Protein AF-A0A2X2MD11-F1 (afdb_monomer_lite)

Sequence (108 aa):
MDNDATEVYFELRTSKTSSTLIAYNKRENKITLDRSDSGLLPTNVEGTTRSTILETPLKQLQIFVDTSSIEIFCNDGERVLTSRIFPTEDALGIKTSTESGQVYLQFY

InterPro domains:
  IPR013189 Glycosyl hydrolase family 32, C-terminal [PF08244] (3-102)
  IPR013320 Concanavalin A-like lectin/glucanase domain superfamily [SSF49899] (8-103)
  IPR051214 Glycosyl Hydrolase 32 Enzymes [PTHR43101] (3-102)

Secondary structure (DSSP, 8-state):
--B--SEEEEEEEE-SS--EEEEEETTTTEEEEE-TTSB---TT---SEEEEE-SS----EEEEEETTEEEEEETTTTEEEEEE-B--TT--EEEEEEESS-B-----

Radius of gyration: 13.64 Å; chains: 1; bounding box: 32×30×38 Å

Organism: Staphylococcus aureus (NCBI:txid1280)

Foldseek 3Di:
DPFPFQKKWKWALADPQATWIWMQGQVQQKIKTARVRLPDDDPPDDDRMDMDHAPDRFDDWDWDDDQFKIWIQTDPNSDIDIDTGHHDPRSGDMDMDGHPTDDDDDDD

Structure (mmCIF, N/CA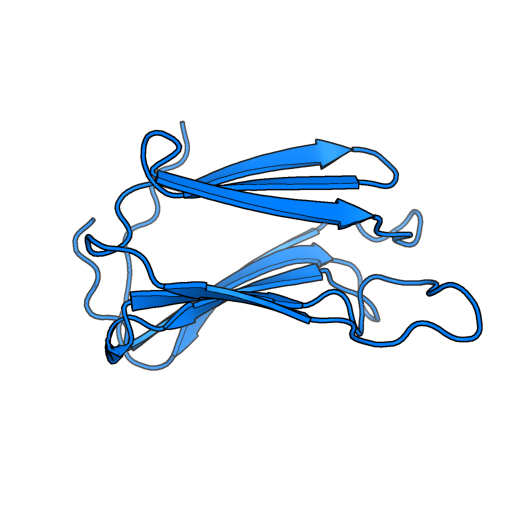/C/O backbone):
data_AF-A0A2X2MD11-F1
#
_entry.id   AF-A0A2X2MD11-F1
#
loop_
_atom_site.group_PDB
_atom_site.id
_atom_site.type_symbol
_atom_site.label_atom_id
_atom_site.label_alt_id
_atom_site.label_comp_id
_atom_site.label_asym_id
_atom_site.label_entity_id
_atom_site.label_seq_id
_atom_site.pdbx_PDB_ins_code
_atom_site.Cartn_x
_atom_site.Cartn_y
_atom_site.Cartn_z
_atom_site.occupancy
_atom_site.B_iso_or_equiv
_atom_site.auth_seq_id
_atom_site.auth_comp_id
_atom_site.auth_asym_id
_atom_site.auth_atom_id
_atom_site.pdbx_PDB_model_num
ATOM 1 N N . MET A 1 1 ? -6.587 -8.155 14.023 1.00 59.88 1 MET A N 1
ATOM 2 C CA . MET A 1 1 ? -5.200 -7.658 13.974 1.00 59.88 1 MET A CA 1
ATOM 3 C C . MET A 1 1 ? -4.899 -6.962 15.279 1.00 59.88 1 MET A C 1
ATOM 5 O O . MET A 1 1 ? -5.615 -6.025 15.614 1.00 59.88 1 MET A O 1
ATOM 9 N N . ASP A 1 2 ? -3.882 -7.428 15.997 1.00 75.06 2 ASP A N 1
ATOM 10 C CA . ASP A 1 2 ? -3.212 -6.579 16.978 1.00 75.06 2 ASP A CA 1
ATOM 11 C C . ASP A 1 2 ? -2.239 -5.706 16.174 1.00 75.06 2 ASP A C 1
ATOM 13 O O . ASP A 1 2 ? -1.301 -6.209 15.550 1.00 75.06 2 ASP A O 1
ATOM 17 N N . ASN A 1 3 ? -2.600 -4.437 16.011 1.00 86.00 3 ASN A N 1
ATOM 18 C CA . ASN A 1 3 ? -1.882 -3.468 15.191 1.00 86.00 3 ASN A CA 1
ATOM 19 C C . ASN A 1 3 ? -1.667 -2.226 16.048 1.00 86.00 3 ASN A C 1
ATOM 21 O O . ASN A 1 3 ? -2.620 -1.469 16.260 1.00 86.00 3 ASN A O 1
ATOM 25 N N . ASP A 1 4 ? -0.453 -2.012 16.541 1.00 92.25 4 ASP A N 1
ATOM 26 C CA . ASP A 1 4 ? -0.049 -0.789 17.235 1.00 92.25 4 ASP A CA 1
ATOM 27 C C . ASP A 1 4 ? 0.695 0.189 16.312 1.00 92.25 4 ASP A C 1
ATOM 29 O O . ASP A 1 4 ? 0.907 1.335 16.706 1.00 92.25 4 ASP A O 1
ATOM 33 N N . ALA A 1 5 ? 0.984 -0.207 15.066 1.00 95.38 5 ALA A N 1
ATOM 34 C CA . ALA A 1 5 ? 1.581 0.659 14.058 1.00 95.38 5 ALA A CA 1
ATOM 35 C C . ALA A 1 5 ? 0.697 1.865 13.697 1.00 95.38 5 ALA A C 1
ATOM 37 O O . ALA A 1 5 ? -0.536 1.775 13.608 1.00 95.38 5 ALA 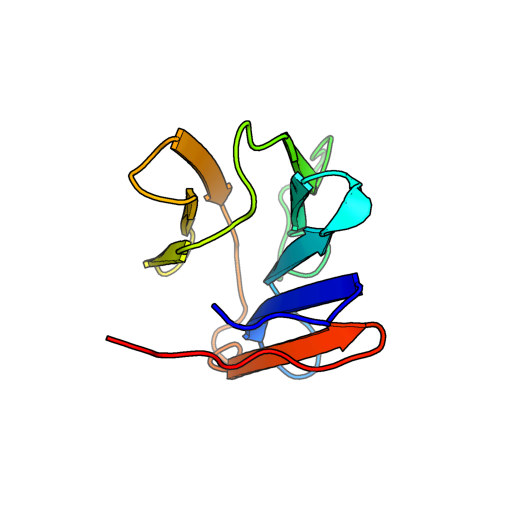A O 1
ATOM 38 N N . THR A 1 6 ? 1.336 3.012 13.453 1.00 96.50 6 THR A N 1
ATOM 39 C CA . THR A 1 6 ? 0.635 4.226 13.001 1.00 96.50 6 THR A CA 1
ATOM 40 C C . THR A 1 6 ? 0.298 4.171 11.515 1.00 96.50 6 THR A C 1
ATOM 42 O O . THR A 1 6 ? -0.820 4.532 11.128 1.00 96.50 6 THR A O 1
ATOM 45 N N . GLU A 1 7 ? 1.220 3.640 10.709 1.00 97.19 7 GLU A N 1
ATOM 46 C CA . GLU A 1 7 ? 0.994 3.304 9.307 1.00 97.19 7 GLU A CA 1
ATOM 47 C C . GLU A 1 7 ? 1.512 1.903 8.991 1.00 97.19 7 GLU A C 1
ATOM 49 O O . GLU A 1 7 ? 2.487 1.432 9.581 1.00 97.19 7 GLU A O 1
ATOM 54 N N . VAL A 1 8 ? 0.845 1.236 8.054 1.00 97.62 8 VAL A N 1
ATOM 55 C CA . VAL A 1 8 ? 1.272 -0.051 7.500 1.00 97.62 8 VAL A CA 1
ATOM 56 C C . VAL A 1 8 ? 1.413 0.107 5.995 1.00 97.62 8 VAL A C 1
ATOM 58 O O . VAL A 1 8 ? 0.501 0.618 5.342 1.00 97.62 8 VAL A O 1
ATOM 61 N N . TYR A 1 9 ? 2.529 -0.364 5.452 1.00 97.81 9 TYR A N 1
ATOM 62 C CA . TYR A 1 9 ? 2.841 -0.290 4.034 1.00 97.81 9 TYR A CA 1
ATOM 63 C C . TYR A 1 9 ? 2.986 -1.689 3.448 1.00 97.81 9 TYR A C 1
ATOM 65 O O . TYR A 1 9 ? 3.663 -2.553 4.012 1.00 97.81 9 TYR A O 1
ATOM 73 N N . PHE A 1 10 ? 2.378 -1.887 2.286 1.00 97.69 10 PHE A N 1
ATOM 74 C CA . PHE A 1 10 ? 2.563 -3.053 1.437 1.00 97.69 10 PHE A CA 1
ATOM 75 C C . PHE A 1 10 ? 3.064 -2.561 0.085 1.00 97.69 10 PHE A C 1
ATOM 77 O O . PHE A 1 10 ? 2.387 -1.789 -0.589 1.00 97.69 10 PHE A O 1
ATOM 84 N N . GLU A 1 11 ? 4.241 -3.011 -0.320 1.00 98.00 11 GLU A N 1
ATOM 85 C CA . GLU A 1 11 ? 4.773 -2.775 -1.656 1.00 98.00 11 GLU A CA 1
ATOM 86 C C . GLU A 1 11 ? 4.637 -4.064 -2.459 1.00 98.00 11 GLU A C 1
ATOM 88 O O . GLU A 1 11 ? 5.135 -5.118 -2.050 1.00 98.00 11 GLU A O 1
ATOM 93 N N . LEU A 1 12 ? 3.952 -3.981 -3.594 1.00 97.81 12 LEU A N 1
ATOM 94 C CA . LEU A 1 12 ? 3.725 -5.097 -4.506 1.00 97.81 12 LEU A CA 1
ATOM 95 C C . LEU A 1 12 ? 4.373 -4.819 -5.854 1.00 97.81 12 LEU A C 1
ATOM 97 O O . LEU A 1 12 ? 4.538 -3.662 -6.248 1.00 97.81 12 LEU A O 1
ATOM 101 N N . ARG A 1 13 ? 4.688 -5.898 -6.582 1.00 97.38 13 ARG A N 1
ATOM 102 C CA . ARG A 1 13 ? 5.412 -5.830 -7.859 1.00 97.38 13 ARG A CA 1
ATOM 103 C C . ARG A 1 13 ? 6.675 -4.984 -7.702 1.00 97.38 13 ARG A C 1
ATOM 105 O O . ARG A 1 13 ? 6.877 -4.011 -8.421 1.00 97.38 13 ARG A O 1
ATOM 112 N N . THR A 1 14 ? 7.484 -5.336 -6.707 1.00 97.56 14 THR A N 1
ATOM 113 C CA . THR A 1 14 ? 8.661 -4.558 -6.318 1.00 97.56 14 THR A CA 1
ATOM 114 C C . THR A 1 14 ? 9.922 -5.083 -6.996 1.00 97.56 14 THR A C 1
ATOM 116 O O . THR A 1 14 ? 10.212 -6.280 -6.941 1.00 97.56 14 THR A O 1
ATOM 119 N N . SER A 1 15 ? 10.698 -4.177 -7.587 1.00 96.75 15 SER A N 1
ATOM 120 C CA . SER A 1 15 ? 12.069 -4.403 -8.057 1.00 96.75 15 SER A CA 1
ATOM 121 C C . SER A 1 15 ? 13.052 -3.520 -7.272 1.00 96.75 15 SER A C 1
ATOM 123 O O . SER A 1 15 ? 12.754 -3.044 -6.172 1.00 96.75 15 SER A O 1
ATOM 125 N N . LYS A 1 16 ? 14.258 -3.302 -7.808 1.00 94.75 16 LYS A N 1
ATOM 126 C CA . LYS A 1 16 ? 15.211 -2.327 -7.249 1.00 94.75 16 LYS A CA 1
ATOM 127 C C . LYS A 1 16 ? 14.812 -0.875 -7.519 1.00 94.75 16 LYS A C 1
ATOM 129 O O . LYS A 1 16 ? 15.314 0.007 -6.831 1.00 94.75 16 LYS A O 1
ATOM 134 N N . THR A 1 17 ? 13.979 -0.633 -8.529 1.00 93.62 17 THR A N 1
ATOM 135 C CA . THR A 1 17 ? 13.716 0.709 -9.074 1.00 93.62 17 THR A CA 1
ATOM 136 C C . THR A 1 17 ? 12.235 1.004 -9.277 1.00 93.62 17 THR A C 1
ATOM 138 O O . THR A 1 17 ? 11.924 2.007 -9.900 1.00 93.62 17 THR A O 1
ATOM 141 N N . SER A 1 18 ? 11.340 0.103 -8.868 1.00 95.81 18 SER A N 1
ATOM 142 C CA . SER A 1 18 ? 9.896 0.295 -9.012 1.00 95.81 18 SER A CA 1
ATOM 143 C C . SER A 1 18 ? 9.132 -0.483 -7.947 1.00 95.81 18 SER A C 1
ATOM 145 O O . SER A 1 18 ? 9.591 -1.542 -7.499 1.00 95.81 18 SER A O 1
ATOM 147 N N . SER A 1 19 ? 7.970 0.029 -7.556 1.00 97.50 19 SER A N 1
ATOM 148 C CA . SER A 1 19 ? 7.007 -0.630 -6.676 1.00 97.50 19 SER A CA 1
ATOM 149 C C . SER A 1 19 ? 5.609 -0.017 -6.807 1.00 97.50 19 SER A C 1
ATOM 151 O O . SER A 1 19 ? 5.437 1.137 -7.194 1.00 97.50 19 SER A O 1
ATOM 153 N N . THR A 1 20 ? 4.579 -0.790 -6.465 1.00 98.25 20 THR A N 1
ATOM 154 C CA . THR A 1 20 ? 3.223 -0.269 -6.240 1.00 98.25 20 THR A CA 1
ATOM 155 C C . THR A 1 20 ? 2.946 -0.252 -4.744 1.00 98.25 20 THR A C 1
ATOM 157 O O . THR A 1 20 ? 2.995 -1.306 -4.109 1.00 98.25 20 THR A O 1
ATOM 160 N N . LEU A 1 21 ? 2.643 0.919 -4.185 1.00 98.44 21 LEU A N 1
ATOM 161 C CA . LEU A 1 21 ? 2.485 1.122 -2.748 1.00 98.44 21 LEU A CA 1
ATOM 162 C C . LEU A 1 21 ? 1.010 1.091 -2.337 1.00 98.44 21 LEU A C 1
ATOM 164 O O . LEU A 1 21 ? 0.176 1.813 -2.882 1.00 98.44 21 LEU A O 1
ATOM 168 N N . ILE A 1 22 ? 0.706 0.306 -1.310 1.00 98.62 22 ILE A N 1
ATOM 169 C CA . ILE A 1 22 ? -0.534 0.364 -0.546 1.00 98.62 22 ILE A CA 1
ATOM 170 C C . ILE A 1 22 ? -0.178 0.826 0.864 1.00 98.62 22 ILE A C 1
ATOM 172 O O . ILE A 1 22 ? 0.561 0.144 1.568 1.00 98.62 22 ILE A O 1
ATOM 176 N N . ALA A 1 23 ? -0.716 1.964 1.286 1.00 98.31 23 ALA A N 1
ATOM 177 C CA . ALA A 1 23 ? -0.496 2.530 2.611 1.00 98.31 23 ALA A CA 1
ATOM 178 C C . ALA A 1 23 ? -1.813 2.603 3.387 1.00 98.31 23 ALA A C 1
ATOM 180 O O . ALA A 1 23 ? -2.817 3.100 2.870 1.00 98.31 23 ALA A O 1
ATOM 181 N N . TYR A 1 24 ? -1.806 2.144 4.635 1.00 98.25 24 TYR A N 1
ATOM 182 C CA . TYR A 1 24 ? -2.913 2.303 5.571 1.00 98.25 24 TYR A CA 1
ATOM 183 C C . TYR A 1 24 ? -2.496 3.205 6.731 1.00 98.25 24 TYR A C 1
ATOM 185 O O . TYR A 1 24 ? -1.649 2.821 7.533 1.00 98.25 24 TYR A O 1
ATOM 193 N N . ASN A 1 25 ? -3.127 4.375 6.845 1.00 98.06 25 ASN A N 1
ATOM 194 C CA . ASN A 1 25 ? -2.976 5.275 7.985 1.00 98.06 25 ASN A CA 1
ATOM 195 C C . ASN A 1 25 ? -4.069 4.975 9.019 1.00 98.06 25 ASN A C 1
ATOM 197 O O . ASN A 1 25 ? -5.258 5.219 8.778 1.00 98.06 25 ASN A O 1
ATOM 201 N N . LYS A 1 26 ? -3.661 4.472 10.188 1.00 96.38 26 LYS A N 1
ATOM 202 C CA . LYS A 1 26 ? -4.577 4.021 11.246 1.00 96.38 26 LYS A CA 1
ATOM 203 C C . LYS A 1 26 ? -5.362 5.164 11.888 1.00 96.38 26 LYS A C 1
ATOM 205 O O . LYS A 1 26 ? -6.511 4.974 12.268 1.00 96.38 26 LYS A O 1
ATOM 210 N N . ARG A 1 27 ? -4.759 6.348 12.026 1.00 96.12 27 ARG A N 1
ATOM 211 C CA . ARG A 1 27 ? -5.403 7.512 12.661 1.00 96.12 27 ARG A CA 1
ATOM 212 C C . ARG A 1 27 ? -6.561 8.042 11.818 1.00 96.12 27 ARG A C 1
ATOM 214 O O . ARG A 1 27 ? -7.581 8.442 12.364 1.00 96.12 27 ARG A O 1
ATOM 221 N N . GLU A 1 28 ? -6.381 8.063 10.504 1.00 97.81 28 GLU A N 1
ATOM 222 C CA . GLU A 1 28 ? -7.369 8.583 9.554 1.00 97.81 28 GLU A CA 1
ATOM 223 C C . GLU A 1 28 ? -8.312 7.497 9.022 1.00 97.81 28 GLU A C 1
ATOM 225 O O . GLU A 1 28 ? -9.223 7.816 8.264 1.00 97.81 28 GLU A O 1
ATOM 230 N N . ASN A 1 29 ? -8.089 6.222 9.378 1.00 97.38 29 ASN A N 1
ATOM 231 C CA . ASN A 1 29 ? -8.703 5.057 8.727 1.00 97.38 29 ASN A CA 1
ATOM 232 C C . ASN A 1 29 ? -8.619 5.148 7.194 1.00 97.38 29 ASN A C 1
ATOM 234 O O . ASN A 1 29 ? -9.545 4.780 6.472 1.00 97.38 29 ASN A O 1
ATOM 238 N N . LYS A 1 30 ? -7.507 5.680 6.684 1.00 98.38 30 LYS A N 1
ATOM 239 C CA . LYS A 1 30 ? -7.333 5.974 5.264 1.00 98.38 30 LYS A CA 1
ATOM 240 C C . LYS A 1 30 ? -6.467 4.911 4.627 1.00 98.38 30 LYS A C 1
ATOM 242 O O . LYS A 1 30 ? -5.337 4.703 5.063 1.00 98.38 30 LYS A O 1
ATOM 247 N N . ILE A 1 31 ? -6.960 4.305 3.555 1.00 98.50 31 ILE A N 1
ATOM 248 C CA . ILE A 1 31 ? -6.136 3.483 2.675 1.00 98.50 31 ILE A CA 1
ATOM 249 C C . ILE A 1 31 ? -5.814 4.253 1.401 1.00 98.50 31 ILE A C 1
ATOM 251 O O . ILE A 1 31 ? -6.655 4.981 0.868 1.00 98.50 31 ILE A O 1
ATOM 255 N N . THR A 1 32 ? -4.584 4.105 0.934 1.00 98.69 32 THR A N 1
ATOM 256 C CA . THR A 1 32 ? -4.056 4.769 -0.250 1.00 98.69 32 THR A CA 1
ATOM 257 C C . THR A 1 32 ? -3.345 3.754 -1.129 1.00 98.69 32 THR A C 1
ATOM 259 O O . THR A 1 32 ? -2.488 3.026 -0.649 1.00 98.69 32 THR A O 1
ATOM 262 N N . LEU A 1 33 ? -3.695 3.724 -2.409 1.00 98.56 33 LEU A N 1
ATOM 263 C CA . LEU A 1 33 ? -2.967 3.044 -3.471 1.00 98.56 33 LEU A CA 1
ATOM 264 C C . LEU A 1 33 ? -2.194 4.102 -4.260 1.00 98.56 33 LEU A C 1
ATOM 266 O O . LEU A 1 33 ? -2.818 4.936 -4.918 1.00 98.56 33 LEU A O 1
ATOM 270 N N . ASP A 1 34 ? -0.866 4.059 -4.212 1.00 97.81 34 ASP A N 1
ATOM 271 C CA . ASP A 1 34 ? 0.014 4.881 -5.036 1.00 97.81 34 ASP A CA 1
ATOM 272 C C . ASP A 1 34 ? 0.779 4.019 -6.043 1.00 97.81 34 ASP A C 1
ATOM 274 O O . ASP A 1 34 ? 1.451 3.046 -5.705 1.00 97.81 34 ASP A O 1
ATOM 278 N N 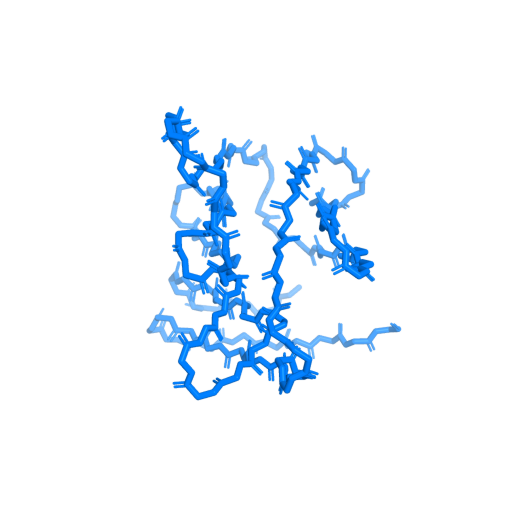. ARG A 1 35 ? 0.657 4.393 -7.312 1.00 96.56 35 ARG A N 1
ATOM 279 C CA . ARG A 1 35 ? 1.315 3.734 -8.442 1.00 96.56 35 ARG A CA 1
ATOM 280 C C . ARG A 1 35 ? 2.328 4.641 -9.142 1.00 96.56 35 ARG A C 1
ATOM 282 O O . ARG A 1 35 ? 2.691 4.354 -10.284 1.00 96.56 35 ARG A O 1
ATOM 289 N N . SER A 1 36 ? 2.731 5.739 -8.501 1.00 95.44 36 SER A N 1
ATOM 290 C CA . SER A 1 36 ? 3.701 6.713 -9.023 1.00 95.44 36 SER A CA 1
ATOM 291 C C . SER A 1 36 ? 5.013 6.064 -9.464 1.00 95.44 36 SER A C 1
ATOM 293 O O . SER A 1 36 ? 5.576 6.471 -10.476 1.00 95.44 36 SER A O 1
ATOM 295 N N . ASP A 1 37 ? 5.421 5.005 -8.766 1.00 95.38 37 ASP A N 1
ATOM 296 C CA . ASP A 1 37 ? 6.647 4.247 -9.013 1.00 95.38 37 ASP A CA 1
ATOM 297 C C . ASP A 1 37 ? 6.382 2.820 -9.536 1.00 95.38 37 ASP A C 1
ATOM 299 O O . ASP A 1 37 ? 7.235 1.944 -9.468 1.00 95.38 37 ASP A O 1
ATOM 303 N N . SER A 1 38 ? 5.191 2.541 -10.083 1.00 94.50 38 SER A N 1
ATOM 304 C CA . SER A 1 38 ? 4.779 1.177 -10.488 1.00 94.50 38 SER A CA 1
ATOM 305 C C . SER A 1 38 ? 5.387 0.671 -11.807 1.00 94.50 38 SER A C 1
ATOM 307 O O . SER A 1 38 ? 4.919 -0.327 -12.360 1.00 94.50 38 SER A O 1
ATOM 309 N N . GLY A 1 39 ? 6.398 1.364 -12.333 1.00 92.62 39 GLY A N 1
ATOM 310 C CA . GLY A 1 39 ? 6.951 1.161 -13.670 1.00 92.62 39 GLY A CA 1
ATOM 311 C C . GLY A 1 39 ? 6.452 2.210 -14.665 1.00 92.62 39 GLY A C 1
ATOM 312 O O . GLY A 1 39 ? 6.368 3.396 -14.345 1.00 92.62 39 GLY A O 1
ATOM 313 N N . LEU A 1 40 ? 6.153 1.798 -15.901 1.00 91.56 40 LEU A N 1
ATOM 314 C CA . LEU A 1 40 ? 5.770 2.745 -16.951 1.00 91.56 40 LEU A CA 1
ATOM 315 C C . LEU A 1 40 ? 4.386 3.345 -16.668 1.00 91.56 40 LEU A C 1
ATOM 317 O O . LEU A 1 40 ? 3.414 2.630 -16.444 1.00 91.56 40 LEU A O 1
ATOM 321 N N . LEU A 1 41 ? 4.258 4.665 -16.756 1.00 88.38 41 LEU A N 1
ATOM 322 C CA . LEU A 1 41 ? 2.961 5.337 -16.711 1.00 88.38 41 LEU A CA 1
ATOM 323 C C . LEU A 1 41 ? 2.588 5.858 -18.105 1.00 88.38 41 LEU A C 1
ATOM 325 O O . LEU A 1 41 ? 3.463 6.327 -18.836 1.00 88.38 41 LEU A O 1
ATOM 329 N N . PRO A 1 42 ? 1.300 5.805 -18.498 1.00 82.62 42 PRO A N 1
ATOM 330 C CA . PRO A 1 42 ? 0.847 6.464 -19.715 1.00 82.62 42 PRO A CA 1
ATOM 331 C C . PRO A 1 42 ? 1.196 7.960 -19.717 1.00 82.62 42 PRO A C 1
ATOM 333 O O . PRO A 1 42 ? 1.218 8.614 -18.674 1.00 82.62 42 PRO A O 1
ATOM 336 N N . THR A 1 43 ? 1.426 8.525 -20.899 1.00 78.19 43 THR A N 1
ATOM 337 C CA . THR A 1 43 ? 1.615 9.972 -21.060 1.00 78.19 43 THR A CA 1
ATOM 338 C C . THR A 1 43 ? 0.338 10.723 -20.669 1.00 78.19 43 THR A C 1
ATOM 340 O O . THR A 1 43 ? -0.754 10.278 -21.022 1.00 78.19 43 THR A O 1
ATOM 343 N N . ASN A 1 44 ? 0.468 11.874 -19.999 1.00 76.94 44 ASN A N 1
ATOM 344 C CA . ASN A 1 44 ? -0.645 12.728 -19.544 1.00 76.94 44 ASN A CA 1
ATOM 345 C C . ASN A 1 44 ? -1.571 12.086 -18.493 1.00 76.94 44 ASN A C 1
ATOM 347 O O . ASN A 1 44 ? -2.779 12.315 -18.492 1.00 76.94 44 ASN A O 1
ATOM 351 N N . VAL A 1 45 ? -1.024 11.268 -17.594 1.00 74.31 45 VAL A N 1
ATOM 352 C CA . VAL A 1 45 ? -1.782 10.767 -16.441 1.00 74.31 45 VAL A CA 1
ATOM 353 C C . VAL A 1 45 ? -1.943 11.875 -15.403 1.00 74.31 45 VAL A C 1
ATOM 355 O O . VAL A 1 45 ? -0.970 12.297 -14.785 1.00 74.31 45 VAL A O 1
ATOM 358 N N . GLU A 1 46 ? -3.184 12.290 -15.161 1.00 73.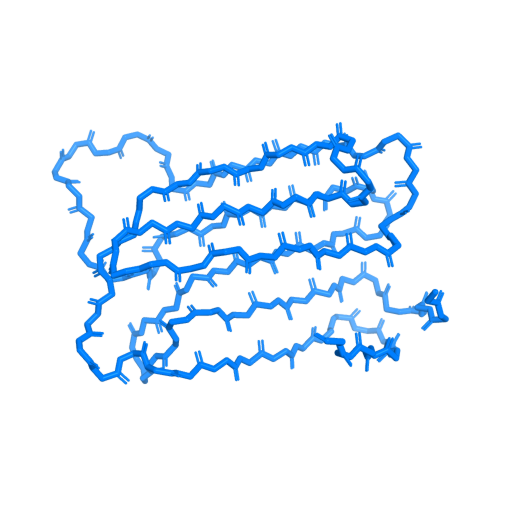75 46 GLU A N 1
ATOM 359 C CA . GLU A 1 46 ? -3.542 13.033 -13.954 1.00 73.75 46 GLU A CA 1
ATOM 360 C C . GLU A 1 46 ? -3.770 12.050 -12.799 1.00 73.75 46 GLU A C 1
ATOM 362 O O . GLU A 1 46 ? -4.631 11.172 -12.870 1.00 73.75 46 GLU A O 1
ATOM 367 N N . GLY A 1 47 ? -2.981 12.189 -11.733 1.00 84.06 47 GLY A N 1
ATOM 368 C CA . GLY A 1 47 ? -3.113 11.396 -10.512 1.00 84.06 47 GLY A CA 1
ATOM 369 C C . GLY A 1 47 ? -2.532 9.977 -10.600 1.00 84.06 47 GLY A C 1
ATOM 370 O O . GLY A 1 47 ? -2.947 9.121 -11.389 1.00 84.06 47 GLY A O 1
ATOM 371 N N . THR A 1 48 ? -1.585 9.688 -9.713 1.00 94.19 48 THR A N 1
ATOM 372 C CA . THR A 1 48 ? -1.011 8.346 -9.506 1.00 94.19 48 THR A CA 1
ATOM 373 C C . THR A 1 48 ? -1.541 7.672 -8.249 1.00 94.19 48 THR A C 1
ATOM 375 O O . THR A 1 48 ? -1.261 6.501 -8.012 1.00 94.19 48 THR A O 1
ATOM 378 N N . THR A 1 49 ? -2.356 8.388 -7.483 1.00 96.31 49 THR A N 1
ATOM 379 C CA . THR A 1 49 ? -2.804 7.978 -6.161 1.00 96.31 49 THR A CA 1
ATOM 380 C C . THR A 1 49 ? -4.324 7.883 -6.117 1.00 96.31 49 THR A C 1
ATOM 382 O O . THR A 1 49 ? -5.033 8.733 -6.658 1.00 96.31 49 THR A O 1
ATOM 385 N N . ARG A 1 50 ? -4.837 6.848 -5.456 1.00 96.12 50 ARG A N 1
ATOM 386 C CA . ARG A 1 50 ? -6.250 6.699 -5.094 1.00 96.12 50 ARG A CA 1
ATOM 387 C C . ARG A 1 50 ? -6.337 6.458 -3.599 1.00 96.12 50 ARG A C 1
ATOM 389 O O . ARG A 1 50 ? -5.629 5.598 -3.092 1.00 96.12 50 ARG A O 1
ATOM 396 N N . SER A 1 51 ? -7.232 7.157 -2.914 1.00 98.00 51 SER A N 1
ATOM 397 C CA . SER A 1 51 ? -7.431 6.979 -1.476 1.00 98.00 51 SER A CA 1
ATOM 398 C C . SER A 1 51 ? -8.907 6.891 -1.130 1.00 98.00 51 SER A C 1
ATOM 400 O O . SER A 1 51 ? -9.756 7.435 -1.836 1.00 98.00 51 SER A O 1
ATOM 402 N N . THR A 1 52 ? -9.210 6.220 -0.025 1.00 98.12 52 THR A N 1
ATOM 403 C CA . THR A 1 52 ? -10.554 6.167 0.551 1.00 98.12 52 THR A CA 1
ATOM 404 C C . THR A 1 52 ? -10.480 6.028 2.067 1.00 98.12 52 THR A C 1
ATOM 406 O O . THR A 1 52 ? -9.461 5.590 2.608 1.00 98.12 52 THR A O 1
ATOM 409 N N . ILE A 1 53 ? -11.553 6.433 2.743 1.00 98.38 53 ILE A N 1
ATOM 410 C CA . ILE A 1 53 ? -11.710 6.322 4.192 1.00 98.38 53 ILE A CA 1
ATOM 411 C C . ILE A 1 53 ? -12.585 5.108 4.488 1.00 98.38 53 ILE A C 1
ATOM 413 O O . ILE A 1 53 ? -13.666 4.956 3.903 1.00 98.38 53 ILE A O 1
ATOM 417 N N . LEU A 1 54 ? -12.094 4.258 5.383 1.00 98.12 54 LEU A N 1
ATOM 418 C CA . LEU A 1 54 ? -12.820 3.121 5.925 1.00 98.12 54 LEU A CA 1
ATOM 419 C C . LEU A 1 54 ? -13.714 3.582 7.085 1.00 98.12 54 LEU A C 1
ATOM 421 O O . LEU A 1 54 ? -13.325 4.409 7.912 1.00 98.12 54 LEU A O 1
ATOM 425 N N . GLU A 1 55 ? -14.913 3.027 7.147 1.00 97.44 55 GLU A N 1
ATOM 426 C CA . GLU A 1 55 ? -15.888 3.186 8.226 1.00 97.44 55 GLU A CA 1
ATOM 427 C C . GLU A 1 55 ? -15.439 2.449 9.488 1.00 97.44 55 GLU A C 1
ATOM 429 O O . GLU A 1 55 ? -15.711 2.890 10.607 1.00 97.44 55 GLU A O 1
ATOM 434 N N . THR A 1 56 ? -14.716 1.342 9.314 1.00 96.19 56 THR A N 1
ATOM 435 C CA . THR A 1 56 ? -14.115 0.587 10.413 1.00 96.19 56 THR A CA 1
ATOM 436 C C . THR A 1 56 ? -12.605 0.458 10.236 1.00 96.19 56 THR A C 1
ATOM 438 O O . THR A 1 56 ? -12.121 0.459 9.103 1.00 96.19 56 THR A O 1
ATOM 441 N N . PRO A 1 57 ? -11.828 0.334 11.333 1.00 95.88 57 PRO A N 1
ATOM 442 C CA . PRO A 1 57 ? -10.397 0.083 11.221 1.00 95.88 57 PRO A CA 1
ATOM 443 C C . PRO A 1 57 ? -10.121 -1.128 10.331 1.00 95.88 57 PRO A C 1
ATOM 445 O O . PRO A 1 57 ? -10.863 -2.111 10.383 1.00 95.88 57 PRO A O 1
ATOM 448 N N . LEU A 1 58 ? -9.049 -1.066 9.544 1.00 95.88 58 LEU A N 1
ATOM 449 C CA . LEU A 1 58 ? -8.671 -2.138 8.629 1.00 95.88 58 LEU A CA 1
ATOM 450 C C . LEU A 1 58 ? -8.433 -3.457 9.384 1.00 95.88 58 LEU A C 1
ATOM 452 O O . LEU A 1 58 ? -7.604 -3.529 10.295 1.00 95.88 58 LEU A O 1
ATOM 456 N N . LYS A 1 59 ? -9.155 -4.505 8.985 1.00 94.12 59 LYS A N 1
ATOM 457 C CA . LYS A 1 59 ? -9.072 -5.864 9.548 1.00 94.12 59 LYS A CA 1
ATOM 458 C C . LYS A 1 59 ? -8.480 -6.863 8.565 1.00 94.12 59 LYS A C 1
ATOM 460 O O . LYS A 1 59 ? -7.796 -7.789 8.993 1.00 94.12 59 LYS A O 1
ATOM 465 N N . GLN A 1 60 ? -8.767 -6.682 7.279 1.00 94.88 60 GLN A N 1
ATOM 466 C CA . GLN A 1 60 ? -8.364 -7.587 6.209 1.00 94.88 60 GLN A CA 1
ATOM 467 C C . GLN A 1 60 ? -8.092 -6.796 4.930 1.00 94.88 60 GLN A C 1
ATOM 469 O O . GLN A 1 60 ? -8.793 -5.833 4.624 1.00 94.88 60 GLN A O 1
ATOM 474 N N . LEU A 1 61 ? -7.088 -7.237 4.175 1.00 96.25 61 LEU A N 1
ATOM 475 C CA . LEU A 1 61 ? -6.903 -6.868 2.780 1.00 96.25 61 LEU A CA 1
ATOM 476 C C . LEU A 1 61 ? -6.929 -8.137 1.945 1.00 96.25 61 LEU A C 1
ATOM 478 O O . LEU A 1 61 ? -6.220 -9.094 2.256 1.00 96.25 61 LEU A O 1
ATOM 482 N N . GLN A 1 62 ? -7.699 -8.114 0.869 1.00 97.44 62 GLN A N 1
ATOM 483 C CA . GLN A 1 62 ? -7.586 -9.093 -0.198 1.00 97.44 62 GLN A CA 1
ATOM 484 C C . GLN A 1 62 ? -7.117 -8.364 -1.449 1.00 97.44 62 GLN A C 1
ATOM 486 O O . GLN A 1 62 ? -7.775 -7.437 -1.920 1.00 97.44 62 GLN A O 1
ATOM 491 N N . ILE A 1 63 ? -5.942 -8.746 -1.949 1.00 96.88 63 ILE A N 1
ATOM 492 C CA . ILE A 1 63 ? -5.291 -8.060 -3.062 1.00 96.88 63 ILE A CA 1
ATOM 493 C C . ILE A 1 63 ? -5.111 -9.040 -4.211 1.00 96.88 63 ILE A C 1
ATOM 495 O O . ILE A 1 63 ? -4.414 -10.044 -4.075 1.00 96.88 63 ILE A O 1
ATOM 499 N N . PHE A 1 64 ? -5.719 -8.723 -5.348 1.00 97.31 64 PHE A N 1
ATOM 500 C CA . PHE A 1 64 ? -5.486 -9.417 -6.604 1.00 97.31 64 PHE A CA 1
ATOM 501 C C . PHE A 1 64 ? -4.503 -8.613 -7.441 1.00 97.31 64 PHE A C 1
ATOM 503 O O . PHE A 1 64 ? -4.668 -7.406 -7.624 1.00 97.31 64 PHE A O 1
ATOM 510 N N . VAL A 1 65 ? -3.475 -9.291 -7.940 1.00 96.12 65 VAL A N 1
ATOM 511 C CA . VAL A 1 65 ? -2.452 -8.701 -8.799 1.00 96.12 65 VAL A CA 1
ATOM 512 C C . VAL A 1 65 ? -2.358 -9.539 -10.062 1.00 96.12 65 VAL A C 1
ATOM 514 O O . VAL A 1 65 ? -2.109 -10.741 -9.989 1.00 96.12 65 VAL A O 1
ATOM 517 N N . ASP A 1 66 ? -2.528 -8.890 -11.206 1.00 94.75 66 ASP A N 1
ATOM 518 C CA . ASP A 1 66 ? -2.260 -9.462 -12.523 1.00 94.75 66 ASP A CA 1
ATOM 519 C C . ASP A 1 66 ? -1.079 -8.718 -13.173 1.00 94.75 66 ASP A C 1
ATOM 521 O O . ASP A 1 66 ? -0.522 -7.765 -12.622 1.00 94.75 66 ASP A O 1
ATOM 525 N N . THR A 1 67 ? -0.695 -9.145 -14.371 1.00 92.69 67 THR A N 1
ATOM 526 C CA . THR A 1 67 ? 0.383 -8.597 -15.197 1.00 92.69 67 THR A CA 1
ATOM 527 C C . THR A 1 67 ? 0.320 -7.073 -15.306 1.00 92.69 67 THR A C 1
ATOM 529 O O . THR A 1 67 ? 1.362 -6.421 -15.286 1.00 92.69 67 THR A O 1
ATOM 532 N N . SER A 1 68 ? -0.885 -6.494 -15.400 1.00 94.00 68 SER A N 1
ATOM 533 C CA . SER A 1 68 ? -1.065 -5.046 -15.572 1.00 94.00 68 SER A CA 1
ATOM 534 C C . SER A 1 68 ? -2.184 -4.419 -14.734 1.00 94.00 68 SER A C 1
ATOM 536 O O . SER A 1 68 ? -2.667 -3.325 -15.050 1.00 94.00 68 SER A O 1
ATOM 538 N N . SER A 1 69 ? -2.648 -5.095 -13.687 1.00 95.69 69 SER A N 1
ATOM 539 C CA . SER A 1 69 ? -3.710 -4.580 -12.819 1.00 95.69 69 SER A CA 1
ATOM 540 C C . SER A 1 69 ? -3.514 -4.985 -11.368 1.00 95.69 69 SER A C 1
ATOM 542 O O . SER A 1 69 ? -2.873 -5.984 -11.045 1.00 95.69 69 SER A O 1
ATOM 544 N N . ILE A 1 70 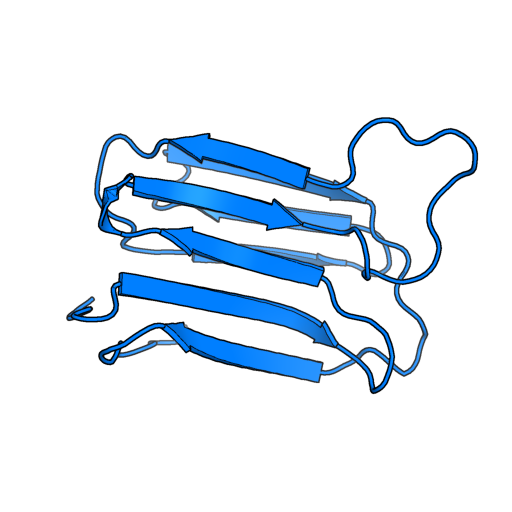? -4.084 -4.165 -10.493 1.00 97.69 70 ILE A N 1
ATOM 545 C CA . ILE A 1 70 ? -4.189 -4.427 -9.068 1.00 97.69 70 ILE A CA 1
ATOM 546 C C . ILE A 1 70 ? -5.591 -4.054 -8.590 1.00 97.69 70 ILE A C 1
ATOM 548 O O . ILE A 1 70 ? -6.110 -2.985 -8.927 1.00 97.69 70 ILE A O 1
ATOM 552 N N . GLU A 1 71 ? -6.187 -4.932 -7.792 1.00 98.12 71 GLU A N 1
ATOM 553 C CA . GLU A 1 71 ? -7.485 -4.738 -7.149 1.00 98.12 71 GLU A CA 1
ATOM 554 C C . GLU A 1 71 ? -7.364 -5.059 -5.662 1.00 98.12 71 GLU A C 1
ATOM 556 O O . GLU A 1 71 ? -6.895 -6.129 -5.282 1.00 98.12 71 GLU A O 1
ATOM 561 N N . ILE A 1 72 ? -7.762 -4.111 -4.819 1.00 98.19 72 ILE A N 1
ATOM 562 C CA . ILE A 1 72 ? -7.625 -4.168 -3.365 1.00 98.19 72 ILE A CA 1
ATOM 563 C C . ILE A 1 72 ? -9.019 -4.090 -2.767 1.00 98.19 72 ILE A C 1
ATOM 565 O O . ILE A 1 72 ? -9.690 -3.066 -2.893 1.00 98.19 72 ILE A O 1
ATOM 569 N N . PHE A 1 73 ? -9.420 -5.153 -2.088 1.00 98.19 73 PHE A N 1
ATOM 570 C CA . PHE A 1 73 ? -10.647 -5.236 -1.315 1.00 98.19 73 PHE A CA 1
ATOM 571 C C . PHE A 1 73 ? -10.292 -5.025 0.156 1.00 98.19 73 PHE A C 1
ATOM 573 O O . PHE A 1 73 ? -9.499 -5.774 0.734 1.00 98.19 73 PHE A O 1
ATOM 580 N N . CYS A 1 74 ? -10.842 -3.966 0.741 1.00 97.88 74 CYS A N 1
ATOM 581 C CA . CYS A 1 74 ? -10.631 -3.605 2.137 1.00 97.88 74 CYS A CA 1
ATOM 582 C C . CYS A 1 74 ? -11.757 -4.175 2.987 1.00 97.88 74 CYS A C 1
ATOM 584 O O . CYS A 1 74 ? -12.931 -3.921 2.698 1.00 97.88 74 CYS A O 1
ATOM 586 N N . ASN A 1 75 ? -11.392 -4.886 4.056 1.00 95.75 75 ASN A N 1
ATOM 587 C CA . ASN A 1 75 ? -12.323 -5.668 4.866 1.00 95.75 75 ASN A CA 1
ATOM 588 C C . ASN A 1 75 ? -13.145 -6.604 3.954 1.00 95.75 75 ASN A C 1
ATOM 590 O O . ASN A 1 75 ? -12.669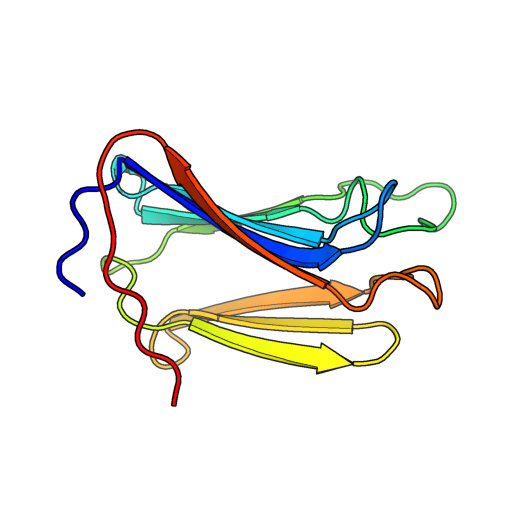 -7.035 2.904 1.00 95.75 75 ASN A O 1
ATOM 594 N N . ASP A 1 76 ? -14.394 -6.875 4.309 1.00 94.75 76 ASP A N 1
ATOM 595 C CA . ASP A 1 76 ? -15.324 -7.707 3.541 1.00 94.75 76 ASP A CA 1
ATOM 596 C C . ASP A 1 76 ? -15.916 -6.967 2.315 1.00 94.75 76 ASP A C 1
ATOM 598 O O . ASP A 1 76 ? -17.121 -6.999 2.066 1.00 94.75 76 ASP A O 1
ATOM 602 N N . GLY A 1 77 ? -15.079 -6.242 1.561 1.00 94.50 77 GLY A N 1
ATOM 603 C CA . GLY A 1 77 ? -15.492 -5.446 0.397 1.00 94.50 77 GLY A CA 1
ATOM 604 C C . GLY A 1 77 ? -16.097 -4.078 0.737 1.00 94.50 77 GLY A C 1
ATOM 605 O O . GLY A 1 77 ? -16.743 -3.467 -0.112 1.00 94.50 77 GLY A O 1
ATOM 606 N N . GLU A 1 78 ? -15.866 -3.573 1.953 1.00 97.12 78 GLU A N 1
ATOM 607 C CA . GLU A 1 78 ? -16.345 -2.262 2.424 1.00 97.12 78 GLU A CA 1
ATOM 608 C C . GLU A 1 78 ? -15.905 -1.118 1.494 1.00 97.12 78 GLU A C 1
ATOM 610 O O . GLU A 1 78 ? -16.662 -0.184 1.205 1.00 97.12 78 GLU A O 1
ATOM 615 N N . ARG A 1 79 ? -14.663 -1.204 1.005 1.00 98.12 79 ARG A N 1
ATOM 616 C CA . ARG A 1 79 ? -14.109 -0.341 -0.039 1.00 98.12 79 ARG A CA 1
ATOM 617 C C . ARG A 1 79 ? -13.274 -1.170 -1.004 1.00 98.12 79 ARG A C 1
ATOM 619 O O . ARG A 1 79 ? -12.629 -2.134 -0.600 1.00 98.12 79 ARG A O 1
ATOM 626 N N . VAL A 1 80 ? -13.246 -0.740 -2.265 1.00 97.94 80 VAL A N 1
ATOM 627 C CA . VAL A 1 80 ? -12.432 -1.357 -3.316 1.00 97.94 80 VAL A CA 1
ATOM 628 C C . VAL A 1 80 ? -11.603 -0.288 -4.021 1.00 97.94 80 VAL A C 1
ATOM 630 O O . VAL A 1 80 ? -12.136 0.746 -4.428 1.00 97.94 80 VAL A O 1
ATOM 633 N N . LEU A 1 81 ? -10.302 -0.532 -4.173 1.00 98.25 81 LEU A N 1
ATOM 634 C CA . LEU A 1 81 ? -9.404 0.286 -4.987 1.00 98.25 81 LEU A CA 1
ATOM 635 C C . LEU A 1 81 ? -8.916 -0.547 -6.168 1.00 98.25 81 LEU A C 1
ATOM 637 O O . LEU A 1 81 ? -8.410 -1.646 -5.983 1.00 98.25 81 LEU A O 1
ATOM 641 N N . THR A 1 82 ? -9.032 -0.006 -7.378 1.00 96.56 82 THR A N 1
ATOM 642 C CA . THR A 1 82 ? -8.523 -0.642 -8.598 1.00 96.56 82 THR A CA 1
ATOM 643 C C . THR A 1 82 ? -7.597 0.306 -9.346 1.00 96.56 82 THR A C 1
ATOM 645 O O . THR A 1 82 ? -7.811 1.528 -9.369 1.00 96.56 82 THR A O 1
ATOM 648 N N . SER A 1 83 ? -6.549 -0.241 -9.953 1.00 95.56 83 SER A N 1
ATOM 649 C CA . SER A 1 83 ? -5.666 0.514 -10.831 1.00 95.56 83 SER A CA 1
ATOM 650 C C . SER A 1 83 ? -4.980 -0.373 -11.862 1.00 95.56 83 SER A C 1
ATOM 652 O O . SER A 1 83 ? -4.785 -1.569 -11.656 1.00 95.56 83 SER A O 1
ATOM 654 N N . ARG A 1 84 ? -4.562 0.249 -12.968 1.00 94.69 84 ARG A N 1
ATOM 655 C CA . ARG A 1 84 ? -3.612 -0.356 -13.904 1.00 94.69 84 ARG A CA 1
ATOM 656 C C . ARG A 1 84 ? -2.190 0.001 -13.495 1.00 94.69 84 ARG A C 1
ATOM 658 O O . ARG A 1 84 ? -1.910 1.168 -13.198 1.00 94.69 84 ARG A O 1
ATOM 665 N N . ILE A 1 85 ? -1.317 -0.990 -13.558 1.00 95.25 85 ILE A N 1
ATOM 666 C CA . ILE A 1 85 ? 0.123 -0.882 -13.307 1.00 95.25 85 ILE A CA 1
ATOM 667 C C . ILE A 1 85 ? 0.872 -1.477 -14.499 1.00 95.25 85 ILE A C 1
ATOM 669 O O . ILE A 1 85 ? 0.314 -2.299 -15.221 1.00 95.25 85 ILE A O 1
ATOM 673 N N . PHE A 1 86 ? 2.113 -1.057 -14.729 1.00 95.19 86 PHE A N 1
ATOM 674 C CA . PHE A 1 86 ? 2.946 -1.600 -15.808 1.00 95.19 86 PHE A CA 1
ATOM 675 C C . PHE A 1 86 ? 4.347 -1.900 -15.264 1.00 95.19 86 PHE A C 1
ATOM 677 O O . PHE A 1 86 ? 5.311 -1.213 -15.624 1.00 95.19 86 PHE A O 1
ATOM 684 N N . PRO A 1 87 ? 4.444 -2.881 -14.347 1.00 95.69 87 PRO A N 1
ATOM 685 C CA . PRO A 1 87 ? 5.697 -3.225 -13.699 1.00 95.69 87 PRO A CA 1
ATOM 686 C C . PRO A 1 87 ? 6.694 -3.797 -14.704 1.00 95.69 87 PRO A C 1
ATOM 688 O O . PRO A 1 87 ? 6.316 -4.400 -15.711 1.00 95.69 87 PRO A O 1
ATOM 691 N N . THR A 1 88 ? 7.980 -3.652 -14.402 1.00 94.38 88 THR A N 1
ATOM 692 C CA . THR A 1 88 ? 9.029 -4.352 -15.142 1.00 94.38 88 THR A CA 1
ATOM 693 C C . THR A 1 88 ? 8.979 -5.858 -14.857 1.00 94.38 88 THR A C 1
ATOM 695 O O . THR A 1 88 ? 8.435 -6.305 -13.842 1.00 94.38 88 THR A O 1
ATOM 698 N N . GLU A 1 89 ? 9.539 -6.668 -15.760 1.00 93.62 89 GLU A N 1
ATOM 699 C CA . GLU A 1 89 ? 9.523 -8.136 -15.638 1.00 93.62 89 GLU A CA 1
ATOM 700 C C . GLU A 1 89 ? 10.227 -8.638 -14.367 1.00 93.62 89 GLU A C 1
ATOM 702 O O . GLU A 1 89 ? 9.824 -9.648 -13.792 1.00 93.62 89 GLU A O 1
ATOM 707 N N . ASP A 1 90 ? 11.241 -7.912 -13.892 1.00 95.69 90 ASP A N 1
ATOM 708 C CA . ASP A 1 90 ? 11.996 -8.227 -12.677 1.00 95.69 90 ASP A CA 1
ATOM 709 C C . ASP A 1 90 ? 11.285 -7.798 -11.380 1.00 95.69 90 ASP A C 1
ATOM 711 O O . ASP A 1 90 ? 11.743 -8.128 -10.282 1.00 95.69 90 ASP A O 1
ATOM 715 N N . ALA A 1 91 ? 10.154 -7.093 -11.474 1.00 96.94 91 ALA A N 1
ATOM 716 C CA . ALA A 1 91 ? 9.397 -6.610 -10.326 1.00 96.94 91 ALA A CA 1
ATOM 717 C C . ALA A 1 91 ? 8.486 -7.709 -9.746 1.00 96.94 91 ALA A C 1
ATOM 719 O O . ALA A 1 91 ? 7.262 -7.700 -9.901 1.00 96.94 91 ALA A O 1
ATOM 720 N N . LEU A 1 92 ? 9.114 -8.690 -9.093 1.00 95.75 92 LEU A N 1
ATOM 721 C CA . LEU A 1 92 ? 8.481 -9.898 -8.540 1.00 95.75 92 LEU A CA 1
ATOM 722 C C . LEU A 1 92 ? 8.363 -9.877 -7.008 1.00 95.75 92 LEU A C 1
ATOM 724 O O . LEU A 1 92 ? 7.818 -10.805 -6.413 1.00 95.75 92 LEU A O 1
ATOM 728 N N . GLY A 1 93 ? 8.906 -8.845 -6.361 1.00 96.56 93 GLY A N 1
ATOM 729 C CA . GLY A 1 93 ? 8.971 -8.746 -4.911 1.00 96.56 93 GLY A CA 1
ATOM 730 C C . GLY A 1 93 ? 7.663 -8.304 -4.261 1.00 96.56 93 GLY A C 1
ATOM 731 O O . GLY A 1 93 ? 6.837 -7.613 -4.863 1.00 96.56 93 GLY A O 1
ATOM 732 N N . ILE A 1 94 ? 7.545 -8.670 -2.987 1.00 96.44 94 ILE A N 1
ATOM 733 C CA . ILE A 1 94 ? 6.582 -8.132 -2.029 1.00 96.44 94 ILE A CA 1
ATOM 734 C C . ILE A 1 94 ? 7.391 -7.634 -0.834 1.00 96.44 94 ILE A C 1
ATOM 736 O O . ILE A 1 94 ? 8.276 -8.348 -0.353 1.00 96.44 94 ILE A O 1
ATOM 740 N N . LYS A 1 95 ? 7.103 -6.425 -0.354 1.00 96.50 95 LYS A N 1
ATOM 741 C CA . LYS A 1 95 ? 7.672 -5.906 0.894 1.00 96.50 95 LYS A CA 1
ATOM 742 C C . LYS A 1 95 ? 6.572 -5.383 1.798 1.00 96.50 95 LYS A C 1
ATOM 744 O O . LYS A 1 95 ? 5.542 -4.902 1.334 1.00 96.50 95 LYS A O 1
ATOM 749 N N . THR A 1 96 ? 6.820 -5.462 3.096 1.00 95.88 96 THR A N 1
ATOM 750 C CA . THR A 1 96 ? 5.930 -4.920 4.118 1.00 95.88 96 THR A CA 1
ATOM 751 C C . THR A 1 96 ? 6.743 -4.165 5.148 1.00 95.88 96 THR A C 1
ATOM 753 O O . THR A 1 96 ? 7.794 -4.648 5.576 1.00 95.88 96 THR A O 1
ATOM 756 N N . SER A 1 97 ? 6.250 -3.012 5.567 1.00 96.50 97 SER A N 1
ATOM 757 C CA . SER A 1 97 ? 6.878 -2.187 6.596 1.00 96.50 97 SER A CA 1
ATOM 758 C C . SER A 1 97 ? 5.818 -1.443 7.404 1.00 96.50 97 SER A C 1
ATOM 760 O O . SER A 1 97 ? 4.638 -1.420 7.046 1.00 96.50 97 SER A O 1
ATOM 762 N N . THR A 1 98 ? 6.229 -0.862 8.526 1.00 96.94 98 THR A N 1
ATOM 763 C CA . THR A 1 98 ? 5.368 -0.057 9.392 1.00 96.94 98 THR A CA 1
ATOM 764 C C . THR A 1 98 ? 6.032 1.272 9.716 1.00 96.94 98 THR A C 1
ATOM 766 O O . THR A 1 98 ? 7.255 1.352 9.827 1.00 96.94 98 THR A O 1
ATOM 769 N N . GLU A 1 99 ? 5.215 2.304 9.913 1.00 94.25 99 GLU A N 1
ATOM 770 C CA . GLU A 1 99 ? 5.637 3.541 10.565 1.00 94.25 99 GLU A CA 1
ATOM 771 C C . GLU A 1 99 ? 5.300 3.429 12.052 1.00 94.25 99 GLU A C 1
ATOM 773 O O . GLU A 1 99 ? 4.120 3.406 12.411 1.00 94.25 99 GLU A O 1
ATOM 778 N N . SER A 1 100 ? 6.328 3.373 12.903 1.00 92.06 100 SER A N 1
ATOM 779 C CA . SER A 1 100 ? 6.241 3.384 14.374 1.00 92.06 100 SER A CA 1
ATOM 780 C C . SER A 1 100 ? 5.246 2.391 14.992 1.00 92.06 100 SER A C 1
ATOM 782 O O . SER A 1 100 ? 4.043 2.630 15.006 1.00 92.06 100 SER A O 1
ATOM 784 N N . GLY A 1 101 ? 5.761 1.320 15.597 1.00 92.62 101 GLY A N 1
ATOM 785 C CA . GLY A 1 101 ? 4.958 0.226 16.153 1.00 92.62 101 GLY A CA 1
ATOM 786 C C . GLY A 1 101 ? 5.041 -1.021 15.277 1.00 92.62 101 GLY A C 1
ATOM 787 O O . GLY A 1 101 ? 5.866 -1.099 14.359 1.00 92.62 101 GLY A O 1
ATOM 788 N N . GLN A 1 102 ? 4.219 -2.017 15.577 1.00 93.06 102 GLN A N 1
ATOM 789 C CA . GLN A 1 102 ? 4.252 -3.325 14.940 1.00 93.06 102 GLN A CA 1
ATOM 790 C C . GLN A 1 102 ? 2.850 -3.750 14.481 1.00 93.06 102 GLN A C 1
ATOM 792 O O . GLN A 1 102 ? 1.812 -3.172 14.804 1.00 93.06 102 GLN A O 1
ATOM 797 N N . VAL A 1 103 ? 2.817 -4.766 13.632 1.00 92.69 103 VAL A N 1
ATOM 798 C CA . VAL A 1 103 ? 1.569 -5.399 13.224 1.00 92.69 103 VAL A CA 1
ATOM 799 C C . VAL A 1 103 ? 1.832 -6.867 12.975 1.00 92.69 103 VAL A C 1
ATOM 801 O O . VAL A 1 103 ? 2.838 -7.239 12.369 1.00 92.69 103 VAL A O 1
ATOM 804 N N . TYR A 1 104 ? 0.917 -7.710 13.436 1.00 91.38 104 TYR A N 1
ATOM 805 C CA . TYR A 1 104 ? 0.934 -9.116 13.069 1.00 91.38 104 TYR A CA 1
ATOM 806 C C . TYR A 1 104 ? 0.174 -9.321 11.755 1.00 91.38 104 TYR A C 1
ATOM 808 O O . TYR A 1 104 ? -1.044 -9.122 11.692 1.00 91.38 104 TYR A O 1
ATOM 816 N N . LEU A 1 105 ? 0.899 -9.716 10.707 1.00 89.56 105 LEU A N 1
ATOM 817 C CA . LEU A 1 105 ? 0.327 -10.082 9.414 1.00 89.56 105 LEU A CA 1
ATOM 818 C C . LEU A 1 105 ? 0.089 -11.591 9.365 1.00 89.56 105 LEU A C 1
ATOM 820 O O . LEU A 1 105 ? 1.017 -12.380 9.535 1.00 89.56 105 LEU A O 1
ATOM 824 N N . GLN A 1 106 ? -1.154 -11.982 9.095 1.00 89.31 106 GLN A N 1
ATOM 825 C CA . GLN A 1 106 ? -1.526 -13.368 8.848 1.00 89.31 106 GLN A CA 1
ATOM 826 C C . GLN A 1 106 ? -1.926 -13.518 7.381 1.00 89.31 106 GLN A C 1
ATOM 828 O O . GLN A 1 106 ? -2.871 -12.875 6.927 1.00 89.31 106 GLN A O 1
ATOM 833 N N . PHE A 1 107 ? -1.184 -14.351 6.654 1.00 85.75 107 PHE A N 1
ATOM 834 C CA . PHE A 1 107 ? -1.472 -14.701 5.266 1.00 85.75 107 PHE A CA 1
ATOM 835 C C . PHE A 1 107 ? -2.298 -15.991 5.244 1.00 85.75 107 PHE A C 1
ATOM 837 O O . PHE A 1 107 ? -1.990 -16.923 5.992 1.00 85.75 107 PHE A O 1
ATOM 844 N N . TYR A 1 108 ? -3.340 -16.021 4.414 1.00 74.56 108 TYR A N 1
ATOM 845 C CA . TYR A 1 108 ? -4.221 -17.172 4.202 1.00 74.56 108 TYR A CA 1
ATOM 846 C C . TYR A 1 108 ? -4.176 -17.609 2.743 1.00 74.56 108 TYR A C 1
ATOM 848 O O . TYR A 1 108 ? -3.987 -16.718 1.882 1.00 74.56 108 TYR A O 1
#

pLDDT: mean 94.1, std 6.42, range [59.88, 98.69]